Protein AF-A0AAW6XY53-F1 (afdb_monomer_lite)

Sequence (155 aa):
MNGEIVPTWKSAPQRVRFFRTKAQARAMWNIGKKLASSKTENAKIMNGLERDALLERNTGRQPLAAYNDAEVVRSWLVTPEQSKALEDSQRLIKEIARLGNMLNQQNVVYSLGLPVLQLSEAARQLEGIDEKIARAVYAGRKMKVNPVSDDLKAA

Structure (mmCIF, N/CA/C/O backbone):
data_AF-A0AAW6XY53-F1
#
_entry.id   AF-A0AAW6XY53-F1
#
loop_
_atom_site.group_PDB
_atom_site.id
_atom_site.type_symbol
_atom_site.label_atom_id
_atom_site.label_alt_id
_atom_site.label_comp_id
_atom_site.label_asym_id
_atom_site.label_entity_id
_atom_site.label_seq_id
_atom_site.pdbx_PDB_ins_code
_atom_site.Cartn_x
_atom_site.Cartn_y
_atom_site.Cartn_z
_atom_site.occupancy
_atom_site.B_iso_or_equiv
_atom_site.auth_seq_id
_atom_site.auth_comp_id
_atom_site.auth_asym_id
_atom_site.auth_atom_id
_atom_site.pdbx_PDB_model_num
ATOM 1 N N . MET A 1 1 ? -11.644 -26.765 68.626 1.00 35.53 1 MET A N 1
ATOM 2 C CA . MET A 1 1 ? -12.279 -25.610 67.956 1.00 35.53 1 MET A CA 1
ATOM 3 C C . MET A 1 1 ? -11.507 -25.345 66.675 1.00 35.53 1 MET A C 1
ATOM 5 O O . MET A 1 1 ? -10.430 -24.770 66.735 1.00 35.53 1 MET A O 1
ATOM 9 N N . ASN A 1 2 ? -12.000 -25.849 65.544 1.00 38.53 2 ASN A N 1
ATOM 10 C CA . ASN A 1 2 ? -11.361 -25.641 64.245 1.00 38.53 2 ASN A CA 1
ATOM 11 C C . ASN A 1 2 ? -11.822 -24.283 63.717 1.00 38.53 2 ASN A C 1
ATOM 13 O O . ASN A 1 2 ? -12.952 -24.149 63.258 1.00 38.53 2 ASN A O 1
ATOM 17 N N . GLY A 1 3 ? -10.978 -23.263 63.874 1.00 40.34 3 GLY A N 1
ATOM 18 C CA . GLY A 1 3 ? -11.228 -21.940 63.316 1.00 40.34 3 GLY A CA 1
ATOM 19 C C . GLY A 1 3 ? -11.112 -21.999 61.799 1.00 40.34 3 GLY A C 1
ATOM 20 O O . GLY A 1 3 ? -10.006 -22.085 61.268 1.00 40.34 3 GLY A O 1
ATOM 21 N N . GLU A 1 4 ? -12.246 -21.981 61.103 1.00 42.31 4 GLU A N 1
ATOM 22 C CA . GLU A 1 4 ? -12.269 -21.795 59.657 1.00 42.31 4 GLU A CA 1
ATOM 23 C C . GLU A 1 4 ? -11.607 -20.457 59.311 1.00 42.31 4 GLU A C 1
ATOM 25 O O . GLU A 1 4 ? -12.059 -19.379 59.705 1.00 42.31 4 GLU A O 1
ATOM 30 N N . ILE A 1 5 ? -10.509 -20.525 58.560 1.00 52.97 5 ILE A N 1
ATOM 31 C CA . ILE A 1 5 ? -9.868 -19.355 57.966 1.00 52.97 5 ILE A CA 1
ATOM 32 C C . ILE A 1 5 ? -10.805 -18.855 56.867 1.00 52.97 5 ILE A C 1
ATOM 34 O O . ILE A 1 5 ? -10.759 -19.330 55.734 1.00 52.97 5 ILE A O 1
ATOM 38 N N . VAL A 1 6 ? -11.668 -17.893 57.195 1.00 49.66 6 VAL A N 1
ATOM 39 C CA . VAL A 1 6 ? -12.507 -17.203 56.210 1.00 49.66 6 VAL A CA 1
ATOM 40 C C . VAL A 1 6 ? -11.588 -16.384 55.290 1.00 49.66 6 VAL A C 1
ATOM 42 O O . VAL A 1 6 ? -10.939 -15.445 55.765 1.00 49.66 6 VAL A O 1
ATOM 45 N N . PRO A 1 7 ? -11.496 -16.683 53.979 1.00 45.50 7 PRO A N 1
ATOM 46 C CA . PRO A 1 7 ? -10.609 -15.946 53.089 1.00 45.50 7 PRO A CA 1
ATOM 47 C C . PRO A 1 7 ? -11.101 -14.503 52.942 1.00 45.50 7 PRO A C 1
ATOM 49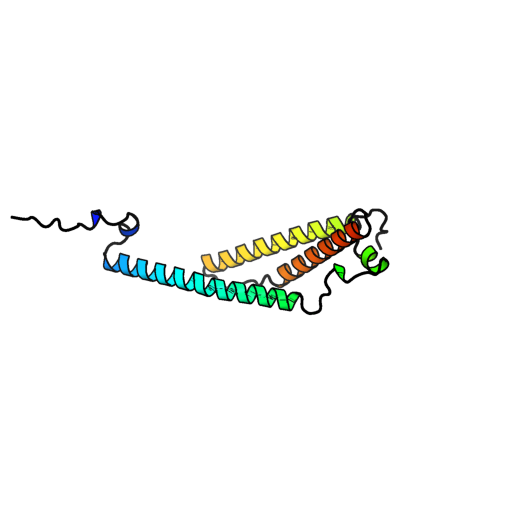 O O . PRO A 1 7 ? -12.134 -14.229 52.326 1.00 45.50 7 PRO A O 1
ATOM 52 N N . THR A 1 8 ? -10.365 -13.558 53.525 1.00 54.41 8 THR A N 1
ATOM 53 C CA . THR A 1 8 ? -10.662 -12.129 53.398 1.00 54.41 8 THR A CA 1
ATOM 54 C C . THR A 1 8 ? -10.295 -11.632 51.997 1.00 54.41 8 THR A C 1
ATOM 56 O O . THR A 1 8 ? -9.338 -12.085 51.374 1.00 54.41 8 THR A O 1
ATOM 59 N N . TRP A 1 9 ? -11.052 -10.662 51.477 1.00 49.28 9 TRP A N 1
ATOM 60 C CA . TRP A 1 9 ? -10.901 -10.082 50.128 1.00 49.28 9 TRP A CA 1
ATOM 61 C C . TRP A 1 9 ? -9.490 -9.547 49.799 1.00 49.28 9 TRP A C 1
ATOM 63 O O . TRP A 1 9 ? -9.167 -9.314 48.634 1.00 49.28 9 TRP A O 1
ATOM 73 N N . LYS A 1 10 ? -8.634 -9.388 50.815 1.00 49.97 10 LYS A N 1
ATOM 74 C CA . LYS A 1 10 ? -7.220 -9.014 50.701 1.00 49.97 10 LYS A CA 1
ATOM 75 C C . LYS A 1 10 ? -6.372 -10.060 49.958 1.00 49.97 10 LYS A C 1
ATOM 77 O O . LYS A 1 10 ? -5.324 -9.688 49.427 1.00 49.97 10 LYS A O 1
ATOM 82 N N . SER A 1 11 ? -6.842 -11.307 49.864 1.00 50.25 11 SER A N 1
ATOM 83 C CA . SER A 1 11 ? -6.170 -12.434 49.194 1.00 50.25 11 SER A CA 1
ATOM 84 C C . SER A 1 11 ? -6.455 -12.539 47.688 1.00 50.25 11 SER A C 1
ATOM 86 O O . SER A 1 11 ? -5.951 -13.445 47.030 1.00 50.25 11 SER A O 1
ATOM 88 N N . ALA A 1 12 ? -7.286 -11.654 47.122 1.00 48.56 12 ALA A N 1
ATOM 89 C CA . ALA A 1 12 ? -7.610 -11.672 45.696 1.00 48.56 12 ALA A CA 1
ATOM 90 C C . ALA A 1 12 ? -6.502 -11.008 44.842 1.00 48.56 12 ALA A C 1
ATOM 92 O O . ALA A 1 12 ? -5.870 -10.053 45.310 1.00 48.56 12 ALA A O 1
ATOM 93 N N . PRO A 1 13 ? -6.287 -11.456 43.584 1.00 5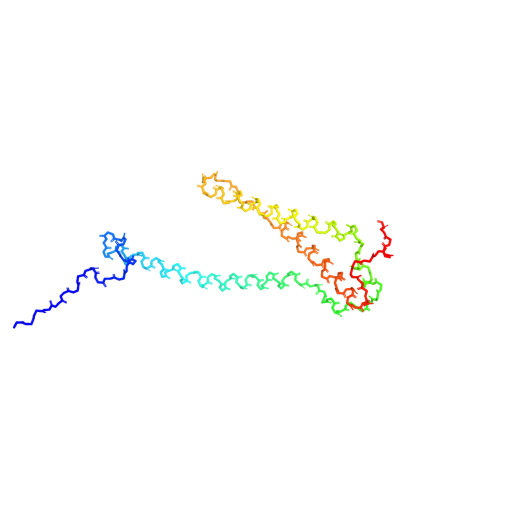2.47 13 PRO A N 1
ATOM 94 C CA . PRO A 1 13 ? -5.279 -10.901 42.678 1.00 52.47 13 PRO A CA 1
ATOM 95 C C . PRO A 1 13 ? -5.365 -9.374 42.578 1.00 52.47 13 PRO A C 1
ATOM 97 O O . PRO A 1 13 ? -6.455 -8.805 42.562 1.00 52.47 13 PRO A O 1
ATOM 100 N N . GLN A 1 14 ? -4.222 -8.698 42.461 1.00 52.22 14 GLN A N 1
ATOM 101 C CA . GLN A 1 14 ? -4.088 -7.240 42.611 1.00 52.22 14 GLN A CA 1
ATOM 102 C C . GLN A 1 14 ? -5.025 -6.404 41.713 1.00 52.22 14 GLN A C 1
ATOM 104 O O . GLN A 1 14 ? -5.440 -5.316 42.102 1.00 52.22 14 GLN A O 1
ATOM 109 N N . ARG A 1 15 ? -5.457 -6.944 40.563 1.00 51.62 15 ARG A N 1
ATOM 110 C CA . ARG A 1 15 ? -6.436 -6.318 39.650 1.00 51.62 15 ARG A CA 1
ATOM 111 C C . ARG A 1 15 ? -7.856 -6.198 40.224 1.00 51.62 15 ARG A C 1
ATOM 113 O O . ARG A 1 15 ? -8.650 -5.427 39.700 1.00 51.62 15 ARG A O 1
ATOM 120 N N . VAL A 1 16 ? -8.185 -6.926 41.292 1.00 49.91 16 VAL A N 1
ATOM 121 C CA . VAL A 1 16 ? -9.506 -6.900 41.947 1.00 49.91 16 VAL A CA 1
ATOM 122 C C . VAL A 1 16 ? -9.597 -5.784 43.002 1.00 49.91 16 VAL A C 1
ATOM 124 O O . VAL A 1 16 ? -10.696 -5.380 43.370 1.00 49.91 16 VAL A O 1
ATOM 127 N N . ARG A 1 17 ? -8.460 -5.223 43.444 1.00 53.72 17 ARG A N 1
ATOM 128 C CA . ARG A 1 17 ? -8.405 -4.164 44.472 1.00 53.72 17 ARG A CA 1
ATOM 129 C C . ARG A 1 17 ? -8.876 -2.784 43.986 1.00 53.72 17 ARG A C 1
ATOM 131 O O . ARG A 1 17 ? -9.103 -1.914 44.815 1.00 53.72 17 ARG A O 1
ATOM 138 N N . PHE A 1 18 ? -9.054 -2.589 42.676 1.00 57.91 18 PHE A N 1
ATOM 139 C CA . PHE A 1 18 ? -9.569 -1.340 42.094 1.00 57.91 18 PHE A CA 1
ATOM 140 C C . PHE A 1 18 ? -11.100 -1.212 42.149 1.00 57.91 18 PHE A C 1
ATOM 142 O O . PHE A 1 18 ? -11.633 -0.135 41.896 1.00 57.91 18 PHE A O 1
ATOM 149 N N . PHE A 1 19 ? -11.824 -2.290 42.463 1.00 61.88 19 PHE A N 1
ATOM 150 C CA . PHE A 1 19 ? -13.285 -2.290 42.449 1.00 61.88 19 PHE A CA 1
ATOM 151 C C . PHE A 1 19 ? -13.841 -2.176 43.865 1.00 61.88 19 PHE A C 1
ATOM 153 O O . PHE A 1 19 ? -13.458 -2.925 44.763 1.00 61.88 19 PHE A O 1
ATOM 160 N N . ARG A 1 20 ? -14.786 -1.250 44.052 1.00 63.38 20 ARG A N 1
ATOM 161 C CA . ARG A 1 20 ? -15.376 -0.897 45.352 1.00 63.38 20 ARG A CA 1
ATOM 162 C C . ARG A 1 20 ? -16.179 -2.050 45.959 1.00 63.38 20 ARG A C 1
ATOM 164 O O . ARG A 1 20 ? -16.337 -2.109 47.172 1.00 63.38 20 ARG A O 1
ATOM 171 N N . THR A 1 21 ? -16.681 -2.973 45.131 1.00 75.44 21 THR A N 1
ATOM 172 C CA . THR A 1 21 ? -17.432 -4.156 45.577 1.00 75.44 21 THR A CA 1
ATOM 173 C C . THR A 1 21 ? -17.104 -5.408 44.758 1.00 75.44 21 THR A C 1
ATOM 175 O O . THR A 1 21 ? -16.718 -5.344 43.588 1.00 75.44 21 THR A O 1
ATOM 178 N N . LYS A 1 22 ? -17.338 -6.589 45.350 1.00 73.00 22 LYS A N 1
ATOM 179 C CA . LYS A 1 22 ? -17.208 -7.895 44.674 1.00 73.00 22 LYS A CA 1
ATOM 180 C C . LYS A 1 22 ? -18.141 -8.020 43.461 1.00 73.00 22 LYS A C 1
ATOM 182 O O . LYS A 1 22 ? -17.764 -8.628 42.461 1.00 73.00 22 LYS A O 1
ATOM 187 N N . ALA A 1 23 ? -19.337 -7.431 43.533 1.00 74.06 23 ALA A N 1
ATOM 188 C CA . ALA A 1 23 ? -20.282 -7.385 42.418 1.00 74.06 23 ALA A CA 1
ATOM 189 C C . ALA A 1 23 ? -19.719 -6.576 41.239 1.00 74.06 23 ALA A C 1
ATOM 191 O O . ALA A 1 23 ? -19.762 -7.042 40.102 1.00 74.06 23 ALA A O 1
ATOM 192 N N . GLN A 1 24 ? -19.100 -5.424 41.518 1.00 72.88 24 GLN A N 1
ATOM 193 C CA . GLN A 1 24 ? -18.457 -4.585 40.507 1.00 72.88 24 GLN A CA 1
ATOM 194 C C . GLN A 1 24 ? -17.261 -5.292 39.852 1.00 72.88 24 GLN A C 1
ATOM 196 O O . GLN A 1 24 ? -17.149 -5.301 38.627 1.00 72.88 24 GLN A O 1
ATOM 201 N N . ALA A 1 25 ? -16.415 -5.960 40.643 1.00 74.31 25 ALA A N 1
ATOM 202 C CA . ALA A 1 25 ? -15.318 -6.769 40.111 1.00 74.31 25 ALA A CA 1
ATOM 203 C C . ALA A 1 25 ? -15.818 -7.894 39.190 1.00 74.31 25 ALA A C 1
ATOM 205 O O . ALA A 1 25 ? -15.252 -8.128 38.123 1.00 74.31 25 ALA A O 1
ATOM 206 N N . ARG A 1 26 ? -16.900 -8.582 39.581 1.00 75.06 26 ARG A N 1
ATOM 207 C CA . ARG A 1 26 ? -17.486 -9.677 38.795 1.00 75.06 26 ARG A CA 1
ATOM 208 C C . ARG A 1 26 ? -18.135 -9.174 37.505 1.00 75.06 26 ARG A C 1
ATOM 210 O O . ARG A 1 26 ? -17.971 -9.809 36.467 1.00 75.06 26 ARG A O 1
ATOM 217 N N . ALA A 1 27 ? -18.810 -8.027 37.551 1.00 73.06 27 ALA A N 1
ATOM 218 C CA . ALA A 1 27 ? -19.349 -7.368 36.367 1.00 73.06 27 ALA A CA 1
ATOM 219 C C . ALA A 1 27 ? -18.230 -6.991 35.384 1.00 73.06 27 ALA A C 1
ATOM 221 O O . ALA A 1 27 ? -18.302 -7.358 34.213 1.00 73.06 27 ALA A O 1
ATOM 222 N N . MET A 1 28 ? -17.154 -6.360 35.865 1.00 74.81 28 MET A N 1
ATOM 223 C CA . MET A 1 28 ? -16.029 -5.968 35.013 1.00 74.81 28 MET A CA 1
ATOM 224 C C . MET A 1 28 ? -15.288 -7.175 34.428 1.00 74.81 28 MET A C 1
ATOM 226 O O . MET A 1 28 ? -14.924 -7.178 33.254 1.00 74.81 28 MET A O 1
ATOM 230 N N . TRP A 1 29 ? -15.120 -8.242 35.212 1.00 76.00 29 TRP A N 1
ATOM 231 C CA . TRP A 1 29 ? -14.564 -9.505 34.729 1.00 76.00 29 TRP A CA 1
ATOM 232 C C . TRP A 1 29 ? -15.410 -10.123 33.608 1.00 76.00 29 TRP A C 1
ATOM 234 O O . TRP A 1 29 ? -14.874 -10.570 32.594 1.00 76.00 29 TRP A O 1
ATOM 244 N N . ASN A 1 30 ? -16.736 -10.118 33.759 1.00 77.94 30 ASN A N 1
ATOM 245 C CA . ASN A 1 30 ? -17.656 -10.629 32.743 1.00 77.94 30 ASN A CA 1
ATOM 246 C C . ASN A 1 30 ? -17.637 -9.775 31.468 1.00 77.94 30 ASN A C 1
ATOM 248 O O . ASN A 1 30 ? -17.663 -10.331 30.370 1.00 77.94 30 ASN A O 1
ATOM 252 N N . ILE A 1 31 ? -17.543 -8.449 31.605 1.00 75.50 31 ILE A N 1
ATOM 253 C CA . ILE A 1 31 ? -17.354 -7.523 30.480 1.00 75.50 31 ILE A CA 1
ATOM 254 C C . ILE A 1 31 ? -16.043 -7.846 29.759 1.00 75.50 31 ILE A C 1
ATOM 256 O O . ILE A 1 31 ? -16.057 -8.063 28.551 1.00 75.50 31 ILE A O 1
ATOM 260 N N . GLY A 1 32 ? -14.934 -7.974 30.492 1.00 74.88 32 GLY A N 1
ATOM 261 C CA . GLY A 1 32 ? -13.631 -8.327 29.924 1.00 74.88 32 GLY A CA 1
ATOM 262 C C . GLY A 1 32 ? -13.646 -9.666 29.182 1.00 74.88 32 GLY A C 1
ATOM 263 O O . GLY A 1 32 ? -13.125 -9.754 28.072 1.00 74.88 32 GLY A O 1
ATOM 264 N N . LYS A 1 33 ? -14.305 -10.692 29.739 1.00 83.81 33 LYS A N 1
ATOM 265 C CA . LYS A 1 33 ? -14.494 -11.986 29.063 1.00 83.81 33 LYS A CA 1
ATOM 266 C C . LYS A 1 33 ? -15.298 -11.859 27.770 1.00 83.81 33 LYS A C 1
ATOM 268 O O . LYS A 1 33 ? -14.887 -12.419 26.757 1.00 83.81 33 LYS A O 1
ATOM 273 N N . LYS A 1 34 ? -16.414 -11.124 27.790 1.00 85.69 34 LYS A N 1
ATOM 274 C CA . LYS A 1 34 ? -17.234 -10.894 26.590 1.00 85.69 34 LYS A CA 1
ATOM 275 C C . LYS A 1 34 ? -16.464 -10.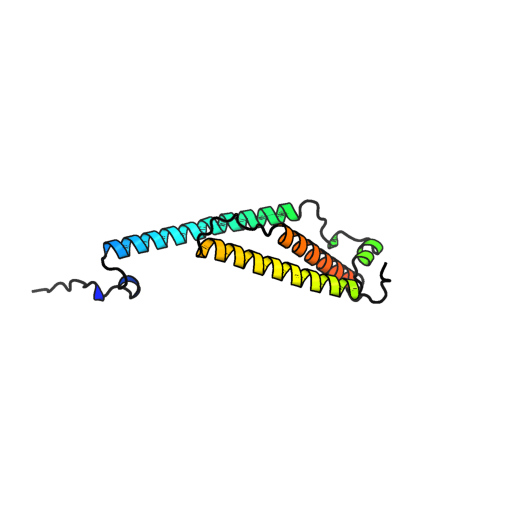126 25.518 1.00 85.69 34 LYS A C 1
ATOM 277 O O . LYS A 1 34 ? -16.495 -10.530 24.362 1.00 85.69 34 LYS A O 1
ATOM 282 N N . LEU A 1 35 ? -15.727 -9.083 25.900 1.00 82.00 35 LEU A N 1
ATOM 283 C CA . LEU A 1 35 ? -14.875 -8.320 24.986 1.00 82.00 35 LEU A CA 1
ATOM 284 C C . LEU A 1 35 ? -13.772 -9.180 24.373 1.00 82.00 35 LEU A C 1
ATOM 286 O O . LEU A 1 35 ? -13.540 -9.099 23.172 1.00 82.00 35 LEU A O 1
ATOM 290 N N . ALA A 1 36 ? -13.110 -10.022 25.168 1.00 79.50 36 ALA A N 1
ATOM 291 C CA . ALA A 1 36 ? -12.094 -10.932 24.654 1.00 79.50 36 ALA A CA 1
ATOM 292 C C . ALA A 1 36 ? -12.695 -11.944 23.662 1.00 79.50 36 ALA A C 1
ATOM 294 O O . ALA A 1 36 ? -12.164 -12.105 22.566 1.00 79.50 36 ALA A O 1
ATOM 295 N N . SER A 1 37 ? -13.830 -12.568 24.003 1.00 84.19 37 SER A N 1
ATOM 296 C CA . SER A 1 37 ? -14.540 -13.498 23.108 1.00 84.19 37 SER A CA 1
ATOM 297 C C . SER A 1 37 ? -14.926 -12.821 21.795 1.00 84.19 37 SER A C 1
ATOM 299 O O . SER A 1 37 ? -14.530 -13.278 20.726 1.00 84.19 37 SER A O 1
ATOM 301 N N . SER A 1 38 ? -15.585 -11.663 21.883 1.00 82.69 38 SER A N 1
ATOM 302 C CA . SER A 1 38 ? -16.003 -10.876 20.721 1.00 82.69 38 SER A CA 1
ATOM 303 C C . SER A 1 38 ? -14.815 -10.423 19.870 1.00 82.69 38 SER A C 1
ATOM 305 O O . SER A 1 38 ? -14.878 -10.513 18.650 1.00 82.69 38 SER A O 1
ATOM 307 N N . LYS A 1 39 ? -13.687 -10.024 20.474 1.00 81.19 39 LYS A N 1
ATOM 308 C CA . LYS A 1 39 ? -12.461 -9.702 19.726 1.00 81.19 39 LYS A CA 1
ATOM 309 C C . LYS A 1 39 ? -11.957 -10.902 18.922 1.00 81.19 39 LYS A C 1
ATOM 311 O O . LYS A 1 39 ? -11.497 -10.732 17.799 1.00 81.19 39 LYS A O 1
ATOM 316 N N . THR A 1 40 ? -12.035 -12.101 19.494 1.00 84.50 40 THR A N 1
ATOM 317 C CA . THR A 1 40 ? -11.542 -13.331 18.857 1.00 84.50 40 THR A CA 1
ATOM 318 C C . THR A 1 40 ? -12.462 -13.770 17.715 1.00 84.50 40 THR A C 1
ATOM 320 O O . THR A 1 40 ? -11.988 -14.201 16.666 1.00 84.50 40 THR A O 1
ATOM 323 N N . GLU A 1 41 ? -13.775 -13.625 17.893 1.00 86.44 41 GLU A N 1
ATOM 324 C CA . GLU A 1 41 ? -14.783 -13.863 16.853 1.00 86.44 41 GLU A CA 1
ATOM 325 C C . GLU A 1 41 ? -14.661 -12.848 15.713 1.00 86.44 41 GLU A C 1
ATOM 327 O O . GLU A 1 41 ? -14.543 -13.241 14.552 1.00 86.44 41 GLU A O 1
ATOM 332 N N . ASN A 1 42 ? -14.571 -11.558 16.043 1.00 85.06 42 ASN A N 1
ATOM 333 C CA . ASN A 1 42 ? -14.378 -10.495 15.061 1.00 85.06 42 ASN A CA 1
ATOM 334 C C . ASN A 1 42 ? -13.072 -10.673 14.288 1.00 85.06 42 ASN A C 1
ATOM 336 O O . ASN A 1 42 ? -13.060 -10.438 13.089 1.00 85.06 42 ASN A O 1
ATOM 340 N N . ALA A 1 43 ? -11.993 -11.144 14.919 1.00 82.62 43 ALA A N 1
ATOM 341 C CA . ALA A 1 43 ? -10.745 -11.421 14.210 1.00 82.62 43 ALA A CA 1
ATOM 342 C C . ALA A 1 43 ? -10.930 -12.454 13.086 1.00 82.62 43 ALA A C 1
ATOM 344 O O . ALA A 1 43 ? -10.357 -12.294 12.015 1.00 82.62 43 ALA A O 1
ATOM 345 N N . LYS A 1 44 ? -11.765 -13.486 13.275 1.00 84.12 44 LYS A N 1
ATOM 346 C CA . LYS A 1 44 ? -12.055 -14.460 12.206 1.00 84.12 44 LYS A CA 1
ATOM 347 C C . LYS A 1 44 ? -12.800 -13.817 11.040 1.00 84.12 44 LYS A C 1
ATOM 349 O O . LYS A 1 44 ? -12.481 -14.112 9.892 1.00 84.12 44 LYS A O 1
ATOM 354 N N . ILE A 1 45 ? -13.766 -12.951 11.343 1.00 86.06 45 ILE A N 1
ATOM 355 C CA . ILE A 1 45 ? -14.542 -12.216 10.339 1.00 86.06 45 ILE A CA 1
ATOM 356 C C . ILE A 1 45 ? -13.626 -11.256 9.578 1.00 86.06 45 ILE A C 1
ATOM 358 O O . ILE A 1 45 ? -13.611 -11.287 8.355 1.00 86.06 45 ILE A O 1
ATOM 362 N N . MET A 1 46 ? -12.806 -10.478 10.288 1.00 80.12 46 MET A N 1
ATOM 363 C CA . MET A 1 46 ? -11.838 -9.561 9.683 1.00 80.12 46 MET A CA 1
ATOM 364 C C . MET A 1 46 ? -10.837 -10.304 8.798 1.00 80.12 46 MET A C 1
ATOM 366 O O . MET A 1 46 ? -10.650 -9.913 7.657 1.00 80.12 46 MET A O 1
ATOM 370 N N . ASN A 1 47 ? -10.288 -11.432 9.256 1.00 81.88 47 ASN A N 1
ATOM 371 C CA . ASN A 1 47 ? -9.393 -12.258 8.441 1.00 81.88 47 ASN A CA 1
ATOM 372 C C . ASN A 1 47 ? -10.096 -12.838 7.197 1.00 81.88 47 ASN A C 1
ATOM 374 O O . ASN A 1 47 ? -9.459 -13.053 6.169 1.00 81.88 47 ASN A O 1
ATOM 378 N N . GLY A 1 48 ? -11.395 -13.147 7.294 1.00 83.81 48 GLY A N 1
ATOM 379 C CA . GLY A 1 48 ? -12.214 -13.573 6.157 1.00 83.81 48 GLY A CA 1
ATOM 380 C C . GLY A 1 48 ? -12.392 -12.449 5.143 1.00 83.81 48 GLY A C 1
ATOM 381 O O . GLY A 1 48 ? -12.061 -12.630 3.979 1.00 83.81 48 GLY A O 1
ATOM 382 N N . LEU A 1 49 ? -12.795 -11.269 5.612 1.00 82.62 49 LEU A N 1
ATOM 383 C CA . LEU A 1 49 ? -12.945 -10.069 4.789 1.00 82.62 49 LEU A CA 1
ATOM 384 C C . LEU A 1 49 ? -11.625 -9.641 4.139 1.00 82.62 49 LEU A C 1
ATOM 386 O O . LEU A 1 49 ? -11.619 -9.270 2.973 1.00 82.62 49 LEU A O 1
ATOM 390 N N . GLU A 1 50 ? -10.503 -9.722 4.854 1.00 75.44 50 GLU A N 1
ATOM 391 C CA . GLU A 1 50 ? -9.172 -9.463 4.296 1.00 75.44 50 GLU A CA 1
ATOM 392 C C . GLU A 1 50 ? -8.831 -10.461 3.188 1.00 75.44 50 GLU A C 1
ATOM 394 O O . GLU A 1 50 ? -8.336 -10.063 2.135 1.00 75.44 50 GLU A O 1
ATOM 399 N N . ARG A 1 51 ? -9.128 -11.751 3.390 1.00 78.50 51 ARG A N 1
ATOM 400 C CA . ARG A 1 51 ? -8.923 -12.778 2.362 1.00 78.50 51 ARG A CA 1
ATOM 401 C C . ARG A 1 51 ? -9.794 -12.522 1.136 1.00 78.50 51 ARG A C 1
ATOM 403 O O . ARG A 1 51 ? -9.280 -12.585 0.025 1.00 78.50 51 ARG A O 1
ATOM 410 N N . ASP A 1 52 ? -11.071 -12.228 1.330 1.00 78.06 52 ASP A N 1
ATOM 411 C CA . ASP A 1 52 ? -12.019 -12.011 0.237 1.00 78.06 52 ASP A CA 1
ATOM 412 C C . ASP A 1 52 ? -11.677 -10.731 -0.532 1.00 78.06 52 ASP A C 1
ATOM 414 O O . ASP A 1 52 ? -11.614 -10.753 -1.758 1.00 78.06 52 ASP A O 1
ATOM 418 N N . ALA A 1 53 ? -11.311 -9.655 0.170 1.00 73.62 53 ALA A N 1
ATOM 419 C CA . ALA A 1 53 ? -10.806 -8.435 -0.447 1.00 73.62 53 ALA A CA 1
ATOM 420 C C . ALA A 1 53 ? -9.504 -8.685 -1.226 1.00 73.62 53 ALA A C 1
ATOM 422 O O . ALA A 1 53 ? -9.335 -8.156 -2.323 1.00 73.62 53 ALA A O 1
ATOM 423 N N . LEU A 1 54 ? -8.581 -9.502 -0.705 1.00 72.25 54 LEU A N 1
ATOM 424 C CA . LEU A 1 54 ? -7.373 -9.903 -1.436 1.00 72.25 54 LEU A CA 1
ATOM 425 C C . LEU A 1 54 ? -7.707 -10.716 -2.690 1.00 72.25 54 LEU A C 1
ATOM 427 O O . LEU A 1 54 ? -7.061 -10.526 -3.721 1.00 72.25 54 LEU A O 1
ATOM 431 N N . LEU A 1 55 ? -8.690 -11.611 -2.621 1.00 74.06 55 LEU A N 1
ATOM 432 C CA . LEU A 1 55 ? -9.136 -12.394 -3.769 1.00 74.06 55 LEU A CA 1
ATOM 433 C C . LEU A 1 55 ? -9.783 -11.492 -4.821 1.00 74.06 55 LEU A C 1
ATOM 435 O O . LEU A 1 55 ? -9.334 -11.517 -5.963 1.00 74.06 55 LEU A O 1
ATOM 439 N N . GLU A 1 56 ? -10.738 -10.641 -4.440 1.00 73.88 56 GLU A N 1
ATOM 440 C CA . GLU A 1 56 ? -11.371 -9.657 -5.329 1.00 73.88 56 GLU A CA 1
ATOM 441 C C . GLU A 1 56 ? -10.339 -8.751 -6.001 1.00 73.88 56 GLU A C 1
ATOM 443 O O . GLU A 1 56 ? -10.350 -8.605 -7.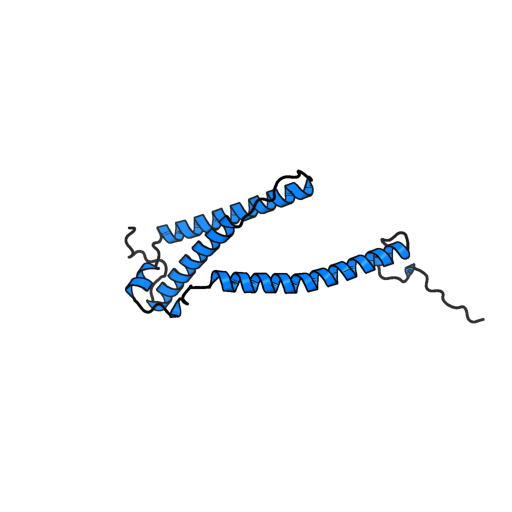222 1.00 73.88 56 GLU A O 1
ATOM 448 N N . ARG A 1 57 ? -9.379 -8.210 -5.245 1.00 66.62 57 ARG A N 1
ATOM 449 C CA . ARG A 1 57 ? -8.305 -7.357 -5.788 1.00 66.62 57 ARG A CA 1
ATOM 450 C C . ARG A 1 57 ? -7.432 -8.055 -6.828 1.00 66.62 57 ARG A C 1
ATOM 452 O O . ARG A 1 57 ? -6.858 -7.388 -7.686 1.00 66.62 57 ARG A O 1
ATOM 459 N N . ASN A 1 58 ? -7.304 -9.377 -6.742 1.00 67.12 58 ASN A N 1
ATOM 460 C CA . ASN A 1 58 ? -6.514 -10.176 -7.676 1.00 67.12 58 ASN A CA 1
ATOM 461 C C . ASN A 1 58 ? -7.363 -10.848 -8.765 1.00 67.12 58 ASN A C 1
ATOM 463 O O . ASN A 1 58 ? -6.797 -11.471 -9.666 1.00 67.12 58 ASN A O 1
ATOM 467 N N . THR A 1 59 ? -8.694 -10.708 -8.743 1.00 69.25 59 THR A N 1
ATOM 468 C CA . THR A 1 59 ? -9.542 -11.214 -9.829 1.00 69.25 59 THR A CA 1
ATOM 469 C C . THR A 1 59 ? -9.160 -10.545 -11.152 1.00 69.25 59 THR A C 1
ATOM 471 O O . THR A 1 59 ? -9.060 -9.326 -11.261 1.00 69.25 59 THR A O 1
ATOM 474 N N . GLY A 1 60 ? -8.856 -11.359 -12.166 1.00 63.12 60 GLY A N 1
ATOM 475 C CA . GLY A 1 60 ? -8.437 -10.881 -13.488 1.00 63.12 60 GLY A CA 1
ATOM 476 C C . GLY A 1 60 ? -6.983 -10.398 -13.597 1.00 63.12 60 GLY A C 1
ATOM 477 O O . GLY A 1 60 ? -6.525 -10.151 -14.713 1.00 63.12 60 GLY A O 1
ATOM 478 N N . ARG A 1 61 ? -6.217 -10.312 -12.498 1.00 68.25 61 ARG A N 1
ATOM 479 C CA . ARG A 1 61 ? -4.770 -10.053 -12.570 1.00 68.25 61 ARG A CA 1
ATOM 480 C C . ARG A 1 61 ? -4.031 -11.341 -12.903 1.00 68.25 61 ARG A C 1
ATOM 482 O O . ARG A 1 61 ? -4.075 -12.311 -12.150 1.00 68.25 61 ARG A O 1
ATOM 489 N N . GLN A 1 62 ? -3.314 -11.344 -14.022 1.00 73.25 62 GLN A N 1
ATOM 490 C CA . GLN A 1 62 ? -2.390 -12.432 -14.312 1.00 73.25 62 GLN A CA 1
ATOM 491 C C . GLN A 1 62 ? -1.177 -12.346 -13.376 1.00 73.25 62 GLN A C 1
ATOM 493 O O . GLN A 1 62 ? -0.679 -11.246 -13.111 1.00 73.25 62 GLN A O 1
ATOM 498 N N . PRO A 1 63 ? -0.671 -13.484 -12.872 1.00 78.81 63 PRO A N 1
ATOM 499 C CA . PRO A 1 63 ? 0.556 -13.484 -12.091 1.00 78.81 63 PRO A CA 1
ATOM 500 C C . PRO A 1 63 ? 1.701 -12.924 -12.942 1.00 78.81 63 PRO A C 1
ATOM 502 O O . PRO A 1 63 ? 1.786 -13.223 -14.130 1.00 78.81 63 PRO A O 1
ATOM 505 N N . LEU A 1 64 ? 2.623 -12.163 -12.338 1.00 80.44 64 LEU A N 1
ATOM 506 C CA . LEU A 1 64 ? 3.767 -11.569 -13.056 1.00 80.44 64 LEU A CA 1
ATOM 507 C C . LEU A 1 64 ? 4.559 -12.612 -13.866 1.00 80.44 64 LEU A C 1
ATOM 509 O O . LEU A 1 64 ? 5.054 -12.318 -14.948 1.00 80.44 64 LEU A O 1
ATOM 513 N N . ALA A 1 65 ? 4.612 -13.856 -13.376 1.00 76.94 65 ALA A N 1
ATOM 514 C CA . ALA A 1 65 ? 5.242 -14.990 -14.046 1.00 76.94 65 ALA A CA 1
ATOM 515 C C . ALA A 1 65 ? 4.590 -15.399 -15.383 1.00 76.94 65 ALA A C 1
ATOM 517 O O . ALA A 1 65 ? 5.260 -16.027 -16.198 1.00 76.94 65 ALA A O 1
ATOM 518 N N . ALA A 1 66 ? 3.321 -15.057 -15.621 1.00 81.19 66 ALA A N 1
ATOM 519 C CA . ALA A 1 66 ? 2.620 -15.358 -16.869 1.00 81.19 66 ALA A CA 1
ATOM 520 C C . ALA A 1 66 ? 3.060 -14.456 -18.036 1.00 81.19 66 ALA A C 1
ATOM 522 O O . ALA A 1 66 ? 2.863 -14.812 -19.197 1.00 81.19 66 ALA A O 1
ATOM 523 N N . TYR A 1 67 ? 3.683 -13.310 -17.752 1.00 80.88 67 TYR A N 1
ATOM 524 C CA . TYR A 1 67 ? 4.127 -12.373 -18.779 1.00 80.88 67 TYR A CA 1
ATOM 525 C C . TYR A 1 67 ? 5.471 -12.802 -19.356 1.00 80.88 67 TYR A C 1
ATOM 527 O O . TYR A 1 67 ? 6.514 -12.579 -18.744 1.00 80.88 67 TYR A O 1
ATOM 535 N N . ASN A 1 68 ? 5.458 -13.417 -20.539 1.00 78.75 68 ASN A N 1
ATOM 536 C CA . ASN A 1 68 ? 6.662 -13.921 -21.212 1.00 78.75 68 ASN A CA 1
ATOM 537 C C . ASN A 1 68 ? 7.209 -13.018 -22.318 1.00 78.75 68 ASN A C 1
ATOM 539 O O . ASN A 1 68 ? 8.349 -13.212 -22.729 1.00 78.75 68 ASN A O 1
ATOM 543 N N . ASP A 1 69 ? 6.438 -12.024 -22.748 1.00 87.31 69 ASP A N 1
ATOM 544 C CA . ASP A 1 69 ? 6.863 -11.057 -23.754 1.00 87.31 69 ASP A CA 1
ATOM 545 C C . ASP A 1 69 ? 7.953 -10.123 -23.197 1.00 87.31 69 ASP A C 1
ATOM 547 O O . ASP A 1 69 ? 7.763 -9.444 -22.182 1.00 87.31 69 ASP A O 1
ATOM 551 N N . ALA A 1 70 ? 9.109 -10.110 -23.861 1.00 85.00 70 ALA A N 1
ATOM 552 C CA . ALA A 1 70 ? 10.261 -9.315 -23.465 1.00 85.00 70 ALA A CA 1
ATOM 553 C C . ALA A 1 70 ? 10.012 -7.805 -23.596 1.00 85.00 70 ALA A C 1
ATOM 555 O O . ALA A 1 70 ? 10.514 -7.051 -22.763 1.00 85.00 70 ALA A O 1
ATOM 556 N N . GLU A 1 71 ? 9.227 -7.348 -24.576 1.00 85.12 71 GLU A N 1
ATOM 557 C CA . GLU A 1 71 ? 8.924 -5.920 -24.743 1.00 85.12 71 GLU A CA 1
ATOM 558 C C . GLU A 1 71 ? 7.996 -5.423 -23.636 1.00 85.12 71 GLU A C 1
ATOM 560 O O . GLU A 1 71 ? 8.244 -4.378 -23.026 1.00 85.12 71 GLU A O 1
ATOM 565 N N . VAL A 1 72 ? 6.981 -6.223 -23.299 1.00 87.50 72 VAL A N 1
ATOM 566 C CA . VAL A 1 72 ? 6.063 -5.930 -22.192 1.00 87.50 72 VAL A CA 1
ATOM 567 C C . VAL A 1 72 ? 6.827 -5.868 -20.875 1.00 87.50 72 VAL A C 1
ATOM 569 O O . VAL A 1 72 ? 6.685 -4.900 -20.132 1.00 87.50 72 VAL A O 1
ATOM 572 N N . VAL A 1 73 ? 7.691 -6.845 -20.597 1.00 87.50 73 VAL A N 1
ATOM 573 C CA . VAL A 1 73 ? 8.502 -6.847 -19.372 1.00 87.50 73 VAL A CA 1
ATOM 574 C C . VAL A 1 73 ? 9.480 -5.670 -19.358 1.00 87.50 73 VAL A C 1
ATOM 576 O O . VAL A 1 73 ? 9.683 -5.060 -18.308 1.00 87.50 73 VAL A O 1
ATOM 579 N N . ARG A 1 74 ? 10.052 -5.295 -20.507 1.00 86.81 74 ARG A N 1
ATOM 580 C CA . ARG A 1 74 ? 10.955 -4.143 -20.608 1.00 86.81 74 ARG A CA 1
ATOM 581 C C . ARG A 1 74 ? 10.269 -2.815 -20.316 1.00 86.81 74 ARG A C 1
ATOM 583 O O . ARG A 1 74 ? 10.869 -1.981 -19.645 1.00 86.81 74 ARG A O 1
ATOM 590 N N . SER A 1 75 ? 9.015 -2.651 -20.734 1.00 88.38 75 SER A N 1
ATOM 591 C CA . SER A 1 75 ? 8.212 -1.451 -20.448 1.00 88.38 75 SER A CA 1
ATOM 592 C C . SER A 1 75 ? 7.916 -1.217 -18.960 1.00 88.38 75 SER A C 1
ATOM 594 O O . SER A 1 75 ? 7.420 -0.155 -18.596 1.00 88.38 75 SER A O 1
ATOM 596 N N . TRP A 1 76 ? 8.189 -2.198 -18.093 1.00 91.44 76 TRP A N 1
ATOM 597 C CA . TRP A 1 76 ? 7.979 -2.073 -16.649 1.00 91.44 76 TRP A CA 1
ATOM 598 C C . TRP A 1 76 ? 9.195 -1.574 -15.883 1.00 91.44 76 TRP A C 1
ATOM 600 O O . TRP A 1 76 ? 9.061 -1.258 -14.701 1.00 91.44 76 TRP A O 1
ATOM 610 N N . LEU A 1 77 ? 10.371 -1.538 -16.510 1.00 90.81 77 LEU A N 1
ATOM 611 C CA . LEU A 1 77 ? 11.506 -0.843 -15.920 1.00 90.81 77 LEU A CA 1
ATOM 612 C C . LEU A 1 77 ? 11.179 0.651 -15.793 1.00 90.81 77 LEU A C 1
ATOM 614 O O . LEU A 1 77 ? 10.389 1.190 -16.567 1.00 90.81 77 LEU A O 1
ATOM 618 N N . VAL A 1 78 ? 11.799 1.315 -14.823 1.00 91.69 78 VAL A N 1
ATOM 619 C CA . VAL A 1 78 ? 11.543 2.731 -14.533 1.00 91.69 78 VAL A CA 1
ATOM 620 C C . VAL A 1 78 ? 12.795 3.573 -14.738 1.00 91.69 78 VAL A C 1
ATOM 622 O O . VAL A 1 78 ? 13.910 3.101 -14.509 1.00 91.69 78 VAL A O 1
ATOM 625 N N . THR A 1 79 ? 12.623 4.829 -15.149 1.00 91.44 79 THR A N 1
ATOM 626 C CA . THR A 1 79 ? 13.728 5.803 -15.154 1.00 91.44 79 THR A CA 1
ATOM 627 C C . THR A 1 79 ? 14.057 6.249 -13.719 1.00 91.44 79 THR A C 1
ATOM 629 O O . THR A 1 79 ? 13.219 6.094 -12.817 1.00 91.44 79 THR A O 1
ATOM 632 N N . PRO A 1 80 ? 15.235 6.845 -13.465 1.00 90.69 80 PRO A N 1
ATOM 633 C CA . PRO A 1 80 ? 15.552 7.438 -12.163 1.00 90.69 80 PRO A CA 1
ATOM 634 C C . PRO A 1 80 ? 14.528 8.480 -11.697 1.00 90.69 80 PRO A C 1
ATOM 636 O O . PRO A 1 80 ? 14.139 8.489 -10.526 1.00 90.69 80 PRO A O 1
ATOM 639 N N . GLU A 1 81 ? 14.034 9.327 -12.604 1.00 90.12 81 GLU A N 1
ATOM 640 C CA . GLU A 1 81 ? 13.017 10.341 -12.303 1.00 90.12 81 GLU A CA 1
ATOM 641 C C . GLU A 1 81 ? 11.693 9.694 -11.901 1.00 90.12 81 GLU A C 1
ATOM 643 O O . GLU A 1 81 ? 11.070 10.114 -10.925 1.00 90.12 81 GLU A O 1
ATOM 648 N N . GLN A 1 82 ? 11.279 8.642 -12.614 1.00 90.88 82 GLN A N 1
ATOM 649 C CA . GLN A 1 82 ? 10.078 7.879 -12.281 1.00 90.88 82 GLN A CA 1
ATOM 650 C C . GLN A 1 82 ? 10.220 7.175 -10.931 1.00 90.88 82 GLN A C 1
ATOM 652 O O . GLN A 1 82 ? 9.287 7.212 -10.132 1.00 90.88 82 GLN A O 1
ATOM 657 N N . SER A 1 83 ? 11.382 6.581 -10.644 1.00 90.69 83 SER A N 1
ATOM 658 C CA . SER A 1 83 ? 11.662 5.959 -9.344 1.00 90.69 83 SER A CA 1
ATOM 659 C C . SER A 1 83 ? 11.517 6.973 -8.210 1.00 90.69 83 SER A C 1
ATOM 661 O O . SER A 1 83 ? 10.789 6.731 -7.248 1.00 90.69 83 SER A O 1
ATOM 663 N N . LYS A 1 84 ? 12.132 8.152 -8.357 1.00 92.56 84 LYS A N 1
ATOM 664 C CA . LYS A 1 84 ? 12.032 9.231 -7.370 1.00 92.56 84 LYS A CA 1
ATOM 665 C C . LYS A 1 84 ? 10.594 9.730 -7.204 1.00 92.56 84 LYS A C 1
ATOM 667 O O . LYS A 1 84 ? 10.126 9.895 -6.081 1.00 92.56 84 LYS A O 1
ATOM 672 N N . ALA A 1 85 ? 9.866 9.918 -8.305 1.00 92.50 85 ALA A N 1
ATOM 673 C CA . ALA A 1 85 ? 8.469 10.345 -8.266 1.00 92.50 85 ALA A CA 1
ATOM 674 C C . ALA A 1 85 ? 7.561 9.314 -7.571 1.00 92.50 85 ALA A C 1
ATOM 676 O O . ALA A 1 85 ? 6.645 9.700 -6.840 1.00 92.50 85 ALA A O 1
ATOM 677 N N . LEU A 1 86 ? 7.816 8.014 -7.762 1.00 93.31 86 LEU A N 1
ATOM 678 C CA . LEU A 1 86 ? 7.104 6.938 -7.066 1.00 93.31 86 LEU A CA 1
ATOM 679 C C . LEU A 1 86 ? 7.393 6.959 -5.561 1.00 93.31 86 LEU A C 1
ATOM 681 O O . LEU A 1 86 ? 6.454 6.864 -4.772 1.00 93.31 86 LEU A O 1
ATOM 685 N N . GLU A 1 87 ? 8.652 7.136 -5.155 1.00 92.62 87 GLU A N 1
ATOM 686 C CA . GLU A 1 87 ? 9.037 7.256 -3.741 1.00 92.62 87 GLU A CA 1
ATOM 687 C C . GLU A 1 87 ? 8.400 8.473 -3.061 1.00 92.62 87 GLU A C 1
ATOM 689 O O . GLU A 1 87 ? 7.834 8.354 -1.969 1.00 92.62 87 GLU A O 1
ATOM 694 N N . ASP A 1 88 ? 8.454 9.638 -3.708 1.00 94.94 88 ASP A N 1
ATOM 695 C CA . ASP A 1 88 ? 7.861 10.868 -3.185 1.00 94.94 88 ASP A CA 1
ATOM 696 C C . ASP A 1 88 ? 6.331 10.744 -3.096 1.00 94.94 88 ASP A C 1
ATOM 698 O O . ASP A 1 88 ? 5.741 11.080 -2.066 1.00 94.94 88 ASP A O 1
ATOM 702 N N . SER A 1 89 ? 5.686 10.160 -4.110 1.00 93.94 89 SER A N 1
ATOM 703 C CA . SER A 1 89 ? 4.244 9.877 -4.089 1.00 93.94 89 SER A CA 1
ATOM 704 C C . SER A 1 89 ? 3.867 8.918 -2.958 1.00 93.94 89 SER A C 1
ATOM 706 O O . SER A 1 89 ? 2.908 9.166 -2.225 1.00 93.94 89 SER A O 1
ATOM 708 N N . GLN A 1 90 ? 4.643 7.847 -2.755 1.00 94.00 90 GLN A N 1
ATOM 709 C CA . GLN A 1 90 ? 4.408 6.890 -1.673 1.00 94.00 90 GLN A CA 1
ATOM 710 C C . GLN A 1 90 ? 4.514 7.566 -0.299 1.00 94.00 90 GLN A C 1
ATOM 712 O O . GLN A 1 90 ? 3.717 7.285 0.602 1.00 94.00 90 GLN A O 1
ATOM 717 N N . ARG A 1 91 ? 5.489 8.469 -0.134 1.00 95.38 91 ARG A N 1
ATOM 718 C CA . ARG A 1 91 ? 5.688 9.249 1.093 1.00 95.38 91 ARG A CA 1
ATOM 719 C C . ARG A 1 91 ? 4.487 10.150 1.375 1.00 95.38 91 ARG A C 1
ATOM 721 O O . ARG A 1 91 ? 3.950 10.095 2.480 1.00 95.38 91 ARG A O 1
ATOM 728 N N . LEU A 1 92 ? 4.033 10.904 0.375 1.00 96.12 92 LEU A N 1
ATOM 729 C CA . LEU A 1 92 ? 2.885 11.807 0.496 1.00 96.12 92 LEU A CA 1
ATOM 730 C C . LEU A 1 92 ? 1.596 11.055 0.832 1.00 96.12 92 LEU A C 1
ATOM 732 O O . LEU A 1 92 ? 0.863 11.455 1.732 1.00 96.12 92 LEU A O 1
ATOM 736 N N . ILE A 1 93 ? 1.333 9.927 0.173 1.00 94.19 93 ILE A N 1
ATOM 737 C CA . ILE A 1 93 ? 0.134 9.122 0.438 1.00 94.19 93 ILE A CA 1
ATOM 738 C C . ILE A 1 93 ? 0.144 8.562 1.868 1.00 94.19 93 ILE A C 1
ATOM 740 O O . ILE A 1 93 ? -0.878 8.602 2.559 1.00 94.19 93 ILE A O 1
ATOM 744 N N . LYS A 1 94 ? 1.300 8.090 2.353 1.00 93.19 94 LYS A N 1
ATOM 745 C CA . LYS A 1 94 ? 1.4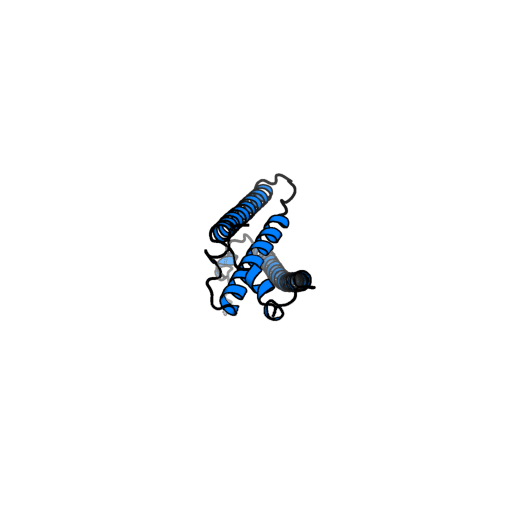59 7.646 3.749 1.00 93.19 94 LYS A CA 1
ATOM 746 C C . LYS A 1 94 ? 1.216 8.790 4.736 1.00 93.19 94 LYS A C 1
ATOM 748 O O . LYS A 1 94 ? 0.614 8.571 5.789 1.00 93.19 94 LYS A O 1
ATOM 753 N N . GLU A 1 95 ? 1.646 10.001 4.401 1.00 96.06 95 GLU A N 1
ATOM 754 C CA . GLU A 1 95 ? 1.404 11.191 5.215 1.00 96.06 95 GLU A CA 1
ATOM 755 C C . GLU A 1 95 ? -0.078 11.592 5.230 1.00 96.06 95 GLU A C 1
ATOM 757 O O . GLU A 1 95 ? -0.632 11.797 6.310 1.00 96.06 95 GLU A O 1
ATOM 762 N N . ILE A 1 96 ? -0.760 11.584 4.080 1.00 94.00 96 ILE A N 1
ATOM 763 C CA . ILE A 1 96 ? -2.215 11.798 3.986 1.00 94.00 96 ILE A CA 1
ATOM 764 C C . ILE A 1 96 ? -2.961 10.788 4.861 1.00 94.00 96 ILE A C 1
ATOM 766 O O . ILE A 1 96 ? -3.835 11.169 5.642 1.00 94.00 96 ILE A O 1
ATOM 770 N N . ALA A 1 97 ? -2.595 9.505 4.785 1.00 92.31 97 ALA A N 1
ATOM 771 C CA . ALA A 1 97 ? -3.218 8.467 5.597 1.00 92.31 97 ALA A CA 1
ATOM 772 C C . ALA A 1 97 ? -2.987 8.699 7.099 1.00 92.31 97 ALA A C 1
ATOM 774 O O . ALA A 1 97 ? -3.911 8.568 7.907 1.00 92.31 97 ALA A O 1
ATOM 775 N N . ARG A 1 98 ? -1.770 9.094 7.488 1.00 94.94 98 ARG A N 1
ATOM 776 C CA . ARG A 1 98 ? -1.447 9.453 8.874 1.00 94.94 98 ARG A CA 1
ATOM 777 C C . ARG A 1 98 ? -2.296 10.630 9.360 1.00 94.94 98 ARG A C 1
ATOM 779 O O . ARG A 1 98 ? -2.893 10.532 10.431 1.00 94.94 98 ARG A O 1
ATOM 786 N N . LEU A 1 99 ? -2.362 11.714 8.591 1.00 95.12 99 LEU A N 1
ATOM 787 C CA . LEU A 1 99 ? -3.120 12.916 8.945 1.00 95.12 99 LEU A CA 1
ATOM 788 C C . LEU A 1 99 ? -4.625 12.635 9.021 1.00 95.12 99 LEU A C 1
ATOM 790 O O . LEU A 1 99 ? -5.273 13.034 9.987 1.00 95.12 99 LEU A O 1
ATOM 794 N N . GLY A 1 100 ? -5.175 11.882 8.067 1.00 93.06 100 GLY A N 1
ATOM 795 C CA . GLY A 1 100 ? -6.582 11.481 8.083 1.00 93.06 100 GLY A CA 1
ATOM 796 C C . GLY A 1 100 ? -6.942 10.636 9.306 1.00 93.06 100 GLY A C 1
ATOM 797 O O . GLY A 1 100 ? -7.959 10.884 9.954 1.00 93.06 100 GLY A O 1
ATOM 798 N N . ASN A 1 101 ? -6.073 9.698 9.695 1.00 92.38 101 ASN A N 1
ATOM 799 C CA . ASN A 1 101 ? -6.257 8.918 10.920 1.00 92.38 101 ASN A CA 1
ATOM 800 C C . ASN A 1 101 ? -6.212 9.793 12.180 1.00 92.38 101 ASN A C 1
ATOM 802 O O . ASN A 1 101 ? -7.026 9.600 13.084 1.00 92.38 101 ASN A O 1
ATOM 806 N N . MET A 1 102 ? -5.309 10.777 12.232 1.00 93.94 102 MET A N 1
ATOM 807 C CA . MET A 1 102 ? -5.250 11.734 13.340 1.00 93.94 102 MET A CA 1
ATOM 808 C C . MET A 1 102 ? -6.529 12.574 13.438 1.00 93.94 102 MET A C 1
ATOM 810 O O . MET A 1 102 ? -7.068 12.720 14.534 1.00 93.94 102 MET A O 1
ATOM 814 N N . LEU A 1 103 ? -7.054 13.071 12.314 1.00 92.19 103 LEU A N 1
ATOM 815 C CA . 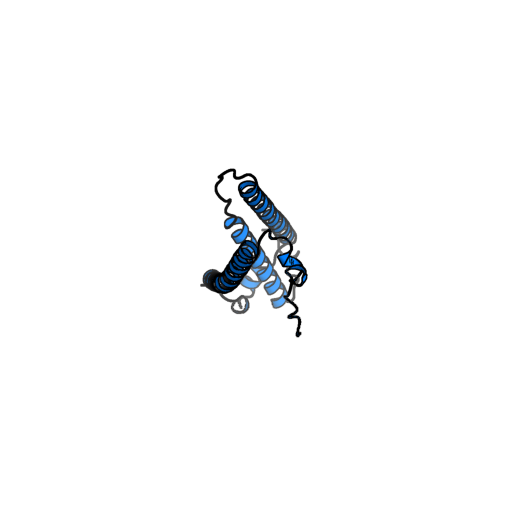LEU A 1 103 ? -8.317 13.819 12.279 1.00 92.19 103 LEU A CA 1
ATOM 816 C C . LEU A 1 103 ? -9.499 12.962 12.741 1.00 92.19 103 LEU A C 1
ATOM 818 O O . LEU A 1 103 ? -10.299 13.402 13.565 1.00 92.19 103 LEU A O 1
ATOM 822 N N . ASN A 1 104 ? -9.578 11.715 12.273 1.00 91.31 104 ASN A N 1
ATOM 823 C CA . ASN A 1 104 ? -10.606 10.772 12.709 1.00 91.31 104 ASN A CA 1
ATOM 824 C C . ASN A 1 104 ? -10.518 10.494 14.216 1.00 91.31 104 ASN A C 1
ATOM 826 O O . ASN A 1 104 ? -11.538 10.470 14.905 1.00 91.31 104 ASN A O 1
ATOM 830 N N . GLN A 1 105 ? -9.308 10.338 14.755 1.00 91.25 105 GLN A N 1
ATOM 831 C CA . GLN A 1 105 ? -9.103 10.161 16.189 1.00 91.25 105 GLN A CA 1
ATOM 832 C C . GLN A 1 105 ? -9.539 11.401 16.979 1.00 91.25 105 GLN A C 1
ATOM 834 O O . GLN A 1 105 ? -10.236 11.269 17.983 1.00 91.25 105 GLN A O 1
ATOM 839 N N . GLN A 1 106 ? -9.172 12.601 16.526 1.00 90.88 106 GLN A N 1
ATOM 840 C CA . GLN A 1 106 ? -9.577 13.857 17.161 1.00 90.88 106 GLN A CA 1
ATOM 841 C C . GLN A 1 106 ? -11.095 14.045 17.138 1.00 90.88 106 GLN A C 1
ATOM 843 O O . GLN A 1 106 ? -11.672 14.432 18.149 1.00 90.88 106 GLN A O 1
ATOM 848 N N . ASN A 1 107 ? -11.754 13.704 16.031 1.00 89.75 107 ASN A N 1
ATOM 849 C CA . ASN A 1 107 ? -13.209 13.743 15.919 1.00 89.75 107 ASN A CA 1
ATOM 850 C C . ASN A 1 107 ? -13.895 12.884 16.998 1.00 89.75 107 ASN A C 1
ATOM 852 O O . ASN A 1 107 ? -14.851 13.333 17.627 1.00 89.75 107 ASN A O 1
ATOM 856 N N . VAL A 1 108 ? -13.361 11.688 17.275 1.00 87.25 108 VAL A N 1
ATOM 857 C CA . VAL A 1 108 ? -13.850 10.819 18.359 1.00 87.25 108 VAL A CA 1
ATOM 858 C C . VAL A 1 108 ? -13.536 11.410 19.734 1.00 87.25 108 VAL A C 1
ATOM 860 O O . VAL A 1 108 ? -14.425 11.504 20.577 1.00 87.25 108 VAL A O 1
ATOM 863 N N . VAL A 1 109 ? -12.289 11.831 19.968 1.00 91.12 109 VAL A N 1
ATOM 864 C CA . VAL A 1 109 ? -11.833 12.354 21.270 1.00 91.12 109 VAL A CA 1
ATOM 865 C C . VAL A 1 109 ? -12.612 13.604 21.680 1.00 91.12 109 VAL A C 1
ATOM 867 O O . VAL A 1 109 ? -12.999 13.727 22.839 1.00 91.12 109 VAL A O 1
ATOM 870 N N . TYR A 1 110 ? -12.875 14.506 20.737 1.00 91.25 110 TYR A N 1
ATOM 871 C CA . TYR A 1 110 ? -13.602 15.751 20.984 1.00 91.25 110 TYR A CA 1
ATOM 872 C C . TYR A 1 110 ? -15.108 15.646 20.712 1.00 91.25 110 TYR A C 1
ATOM 874 O O . TYR A 1 110 ? -15.816 16.632 20.885 1.00 91.25 110 TYR A O 1
ATOM 882 N N . SER A 1 111 ? -15.613 14.468 20.319 1.00 90.62 111 SER A N 1
ATOM 883 C CA . SER A 1 111 ? -17.034 14.235 20.011 1.00 90.62 111 SER A CA 1
ATOM 884 C C . SER A 1 111 ? -17.611 15.247 19.009 1.00 90.62 111 SER A C 1
ATOM 886 O O . SER A 1 111 ? -18.732 15.723 19.175 1.00 90.62 111 SER A O 1
ATOM 888 N N . LEU A 1 112 ? -16.846 15.584 17.963 1.00 86.12 112 LEU A N 1
ATOM 889 C CA . LEU A 1 112 ? -17.209 16.656 17.020 1.00 86.12 112 LEU A CA 1
ATOM 890 C C . LEU A 1 112 ? -18.367 16.271 16.086 1.00 86.12 112 LEU A C 1
ATOM 892 O O . LEU A 1 112 ? -18.927 17.137 15.421 1.00 86.12 112 LEU A O 1
ATOM 896 N N . GLY A 1 113 ? -18.721 14.984 16.011 1.00 87.81 113 GLY A N 1
ATOM 897 C CA . GLY A 1 113 ? -19.820 14.495 15.175 1.00 87.81 113 GLY A CA 1
ATOM 898 C C . GLY A 1 113 ? -19.556 14.614 13.671 1.00 87.81 113 GLY A C 1
ATOM 899 O O . GLY A 1 113 ? -20.495 14.557 12.880 1.00 87.81 113 GLY A O 1
ATOM 900 N N . LEU A 1 114 ? -18.296 14.783 13.261 1.00 87.12 114 LEU A N 1
ATOM 901 C CA . LEU A 1 114 ? -17.937 14.890 11.850 1.00 87.12 114 LEU A CA 1
ATOM 902 C C . LEU A 1 114 ? -18.010 13.512 11.169 1.00 87.12 114 LEU A C 1
ATOM 904 O O . LEU A 1 114 ? -17.773 12.487 11.820 1.00 87.12 114 LEU A O 1
ATOM 908 N N . PRO A 1 115 ? -18.289 13.452 9.857 1.00 87.50 115 PRO A N 1
ATOM 909 C CA . PRO A 1 115 ? -18.155 12.217 9.096 1.00 87.50 115 PRO A CA 1
ATOM 910 C C . PRO A 1 115 ? -16.727 11.662 9.174 1.00 87.50 115 PRO A C 1
ATOM 912 O O . PRO A 1 115 ? -15.755 12.417 9.130 1.00 87.50 115 PRO A O 1
ATOM 915 N N . VAL A 1 116 ? -16.592 10.335 9.263 1.00 87.44 116 VAL A N 1
ATOM 916 C CA . VAL A 1 116 ? -15.279 9.676 9.224 1.00 87.44 116 VAL A CA 1
ATOM 917 C C . VAL A 1 116 ? -14.656 9.879 7.849 1.00 87.44 116 VAL A C 1
ATOM 919 O O . VAL A 1 116 ? -15.251 9.512 6.831 1.00 87.44 116 VAL A O 1
ATOM 922 N N . LEU A 1 117 ? -13.442 10.424 7.825 1.00 88.12 117 LEU A N 1
ATOM 923 C CA . LEU A 1 117 ? -12.678 10.590 6.602 1.00 88.12 117 LEU A CA 1
ATOM 924 C C . LEU A 1 117 ? -12.273 9.212 6.072 1.00 88.12 117 LEU A C 1
ATOM 926 O O . LEU A 1 117 ? -11.521 8.478 6.720 1.00 88.12 117 LEU A O 1
ATOM 930 N N . GLN A 1 118 ? -12.792 8.868 4.896 1.00 89.50 118 GLN A N 1
ATOM 931 C CA . GLN A 1 118 ? -12.488 7.618 4.210 1.00 89.50 118 GLN A CA 1
ATOM 932 C C . GLN A 1 118 ? -11.142 7.745 3.491 1.00 89.50 118 GLN A C 1
ATOM 934 O O . GLN A 1 118 ? -10.952 8.630 2.663 1.00 89.50 118 GLN A O 1
ATOM 939 N N . LEU A 1 119 ? -10.212 6.839 3.791 1.00 89.31 119 LEU A N 1
ATOM 940 C CA . LEU A 1 119 ? -8.861 6.812 3.211 1.00 89.31 119 LEU A CA 1
ATOM 941 C C . LEU A 1 119 ? -8.708 5.745 2.113 1.00 89.31 119 LEU A C 1
ATOM 943 O O . LEU A 1 119 ? -7.597 5.336 1.782 1.00 89.31 119 LEU A O 1
ATOM 947 N N . SER A 1 120 ? -9.823 5.278 1.546 1.00 86.31 120 SER A N 1
ATOM 948 C CA . SER A 1 120 ? -9.852 4.202 0.549 1.00 86.31 120 SER A CA 1
ATOM 949 C C . SER A 1 120 ? -9.107 4.558 -0.740 1.00 86.31 120 SER A C 1
ATOM 951 O O . SER A 1 120 ? -8.425 3.703 -1.299 1.00 86.31 120 SER A O 1
ATOM 953 N N . GLU A 1 121 ? -9.184 5.812 -1.188 1.00 85.12 121 GLU A N 1
ATOM 954 C CA . GLU A 1 121 ? -8.471 6.276 -2.383 1.00 85.12 121 GLU A CA 1
ATOM 955 C C . GLU A 1 121 ? -6.957 6.360 -2.147 1.00 85.12 121 GLU A C 1
ATOM 957 O O . GLU A 1 121 ? -6.177 5.888 -2.968 1.00 85.12 121 GLU A O 1
ATOM 962 N N . ALA A 1 122 ? -6.533 6.861 -0.982 1.00 86.44 122 ALA A N 1
ATOM 963 C CA . ALA A 1 122 ? -5.124 6.864 -0.590 1.00 86.44 122 ALA A CA 1
ATOM 964 C C . ALA A 1 122 ? -4.558 5.432 -0.540 1.00 86.44 122 ALA A C 1
ATOM 966 O O . ALA A 1 122 ? -3.481 5.167 -1.071 1.00 86.44 122 ALA A O 1
ATOM 967 N N . ALA A 1 123 ? -5.311 4.483 0.027 1.00 86.69 123 ALA A N 1
ATOM 968 C CA . ALA A 1 123 ? -4.929 3.072 0.036 1.00 86.69 123 ALA A CA 1
ATOM 969 C C . ALA A 1 123 ? -4.830 2.484 -1.385 1.00 86.69 123 ALA A C 1
ATOM 971 O O . ALA A 1 123 ? -3.848 1.821 -1.711 1.00 86.69 123 ALA A O 1
ATOM 972 N N . ARG A 1 124 ? -5.797 2.784 -2.260 1.00 86.38 124 ARG A N 1
ATOM 973 C CA . ARG A 1 124 ? -5.801 2.328 -3.660 1.00 86.38 124 ARG A CA 1
ATOM 974 C C . ARG A 1 124 ? -4.605 2.859 -4.450 1.00 86.38 124 ARG A C 1
ATOM 976 O O . ARG A 1 124 ? -3.991 2.116 -5.212 1.00 86.38 124 ARG A O 1
ATOM 983 N N . GLN A 1 125 ? -4.263 4.132 -4.273 1.00 88.88 125 GLN A N 1
ATOM 984 C CA . GLN A 1 125 ? -3.106 4.731 -4.938 1.00 88.88 125 GLN A CA 1
ATOM 985 C C . GLN A 1 125 ? -1.792 4.129 -4.437 1.00 88.88 125 GLN A C 1
ATOM 987 O O . GLN A 1 125 ? -0.908 3.850 -5.248 1.00 88.88 125 GLN A O 1
ATOM 992 N N . LEU A 1 126 ? -1.683 3.864 -3.130 1.00 90.94 126 LEU A N 1
ATOM 993 C CA . LEU A 1 126 ? -0.524 3.184 -2.555 1.00 90.94 126 LEU A CA 1
ATOM 994 C C . LEU A 1 126 ? -0.337 1.785 -3.159 1.00 90.94 126 LEU A C 1
ATOM 996 O O . LEU A 1 126 ? 0.762 1.448 -3.587 1.00 90.94 126 LEU A O 1
ATOM 1000 N N . GLU A 1 127 ? -1.419 1.016 -3.283 1.00 88.69 127 GLU A N 1
ATOM 1001 C CA . GLU A 1 127 ? -1.399 -0.309 -3.917 1.00 88.69 127 GLU A CA 1
ATOM 1002 C C . GLU A 1 127 ? -0.961 -0.247 -5.386 1.00 88.69 127 GLU A C 1
ATOM 1004 O O . GLU A 1 127 ? -0.182 -1.086 -5.840 1.00 88.69 127 GLU A O 1
ATOM 1009 N N . GLY A 1 128 ? -1.419 0.762 -6.133 1.00 89.62 128 GLY A N 1
ATOM 1010 C CA . GLY A 1 128 ? -0.993 0.977 -7.517 1.00 89.62 128 GLY A CA 1
ATOM 1011 C C . GLY A 1 128 ? 0.498 1.313 -7.644 1.00 89.62 128 GLY A C 1
ATOM 1012 O O . GLY A 1 128 ? 1.146 0.890 -8.603 1.00 89.62 128 GLY A O 1
ATOM 1013 N N . ILE A 1 129 ? 1.061 2.047 -6.680 1.00 91.81 129 ILE A N 1
ATOM 1014 C CA . ILE A 1 129 ? 2.504 2.322 -6.612 1.00 91.81 129 ILE A CA 1
ATOM 1015 C C . ILE A 1 129 ? 3.274 1.041 -6.283 1.00 91.81 129 ILE A C 1
ATOM 1017 O O . ILE A 1 129 ? 4.227 0.711 -6.989 1.00 91.81 129 ILE A O 1
ATOM 1021 N N . ASP A 1 130 ? 2.841 0.297 -5.266 1.00 89.88 130 ASP A N 1
ATOM 1022 C CA . ASP A 1 130 ? 3.493 -0.946 -4.848 1.00 89.88 130 ASP A CA 1
ATOM 1023 C C . ASP A 1 130 ? 3.498 -1.982 -5.987 1.00 89.88 130 ASP A C 1
ATOM 1025 O O . ASP A 1 130 ? 4.496 -2.670 -6.210 1.00 89.88 130 ASP A O 1
ATOM 1029 N N . GLU A 1 131 ? 2.426 -2.045 -6.781 1.00 89.38 131 GLU A N 1
ATOM 1030 C CA . GLU A 1 131 ? 2.363 -2.887 -7.976 1.00 89.38 131 GLU A CA 1
ATOM 1031 C C . GLU A 1 131 ? 3.363 -2.458 -9.059 1.00 89.38 131 GLU A C 1
ATOM 1033 O O . GLU A 1 131 ? 4.035 -3.313 -9.641 1.00 89.38 131 GLU A O 1
ATOM 1038 N N . LYS A 1 132 ? 3.495 -1.154 -9.334 1.00 90.75 132 LYS A N 1
ATOM 1039 C CA . LYS A 1 132 ? 4.484 -0.641 -10.299 1.00 90.75 132 LYS A CA 1
ATOM 1040 C C . LYS A 1 132 ? 5.908 -0.982 -9.865 1.00 90.75 132 LYS A C 1
ATOM 1042 O O . LYS A 1 132 ? 6.695 -1.450 -10.685 1.00 90.75 132 LYS A O 1
ATOM 1047 N N . ILE A 1 133 ? 6.211 -0.831 -8.576 1.00 90.12 133 ILE A N 1
ATOM 1048 C CA . ILE A 1 133 ? 7.507 -1.210 -8.001 1.00 90.12 133 ILE A CA 1
ATOM 1049 C C . ILE A 1 133 ? 7.733 -2.721 -8.151 1.00 90.12 133 ILE A C 1
ATOM 1051 O O . ILE A 1 133 ? 8.792 -3.145 -8.613 1.00 90.12 133 ILE A O 1
ATOM 1055 N N . ALA A 1 134 ? 6.737 -3.549 -7.825 1.00 89.50 134 ALA A N 1
ATOM 1056 C CA . ALA A 1 134 ? 6.839 -5.001 -7.958 1.00 89.50 134 ALA A CA 1
ATOM 1057 C C . ALA A 1 134 ? 7.082 -5.441 -9.413 1.00 89.50 134 ALA A C 1
ATOM 1059 O O . ALA A 1 134 ? 7.908 -6.326 -9.659 1.00 89.50 134 ALA A O 1
ATOM 1060 N N . ARG A 1 135 ? 6.412 -4.802 -10.381 1.00 90.75 135 ARG A N 1
ATOM 1061 C CA . ARG A 1 135 ? 6.624 -5.031 -11.820 1.00 90.75 135 ARG A CA 1
ATOM 1062 C C . ARG A 1 135 ? 8.032 -4.633 -12.259 1.00 90.75 135 ARG A C 1
ATOM 1064 O O . ARG A 1 135 ? 8.681 -5.433 -12.930 1.00 90.75 135 ARG A O 1
ATOM 1071 N N . ALA A 1 136 ? 8.531 -3.473 -11.831 1.00 90.94 136 ALA A N 1
ATOM 1072 C CA . ALA A 1 136 ? 9.892 -3.029 -12.131 1.00 90.94 136 ALA A CA 1
ATOM 1073 C C . ALA A 1 136 ? 10.944 -3.998 -11.568 1.00 90.94 136 ALA A C 1
ATOM 1075 O O . ALA A 1 136 ? 11.850 -4.427 -12.283 1.00 90.94 136 ALA A O 1
ATOM 1076 N N . VAL A 1 137 ? 10.783 -4.434 -10.312 1.00 90.31 137 VAL A N 1
ATOM 1077 C CA . VAL A 1 137 ? 11.665 -5.429 -9.675 1.00 90.31 137 VAL A CA 1
ATOM 1078 C C . VAL A 1 137 ? 11.625 -6.766 -10.416 1.00 90.31 137 VAL A C 1
ATOM 1080 O O . VAL A 1 137 ? 12.672 -7.378 -10.641 1.00 90.31 137 VAL A O 1
ATOM 1083 N N . TYR A 1 138 ? 10.438 -7.233 -10.810 1.00 90.94 138 TYR A N 1
ATOM 1084 C CA . TYR A 1 138 ? 10.298 -8.450 -11.608 1.00 90.94 138 TYR A CA 1
ATOM 1085 C C . TYR A 1 138 ? 11.003 -8.318 -12.963 1.00 90.94 138 TYR A C 1
ATOM 1087 O O . TYR A 1 138 ? 11.751 -9.216 -13.349 1.00 90.94 138 TYR A O 1
ATOM 1095 N N . ALA A 1 139 ? 10.818 -7.192 -13.651 1.00 89.38 139 ALA A N 1
ATOM 1096 C CA . ALA A 1 139 ? 11.444 -6.910 -14.935 1.00 89.38 139 ALA A CA 1
ATOM 1097 C C . ALA A 1 139 ? 12.973 -6.886 -14.847 1.00 89.38 139 ALA A C 1
ATOM 1099 O O . ALA A 1 139 ? 13.638 -7.579 -15.622 1.00 89.38 139 ALA A O 1
ATOM 1100 N N . GLY A 1 140 ? 13.526 -6.189 -13.850 1.00 88.94 140 GLY A N 1
ATOM 1101 C CA . GLY A 1 140 ? 14.965 -6.173 -13.586 1.00 88.94 140 GLY A CA 1
ATOM 1102 C C . GLY A 1 140 ? 15.521 -7.578 -13.341 1.00 88.94 140 GLY A C 1
ATOM 1103 O O . GLY A 1 140 ? 16.501 -7.983 -13.966 1.00 88.94 140 GLY A O 1
ATOM 1104 N N . ARG A 1 141 ? 14.836 -8.390 -12.520 1.00 89.88 141 ARG A N 1
ATOM 1105 C CA . ARG A 1 141 ? 15.226 -9.792 -12.275 1.00 89.88 141 ARG A CA 1
ATOM 1106 C C . ARG A 1 141 ? 15.170 -10.648 -13.538 1.00 89.88 141 ARG A C 1
ATOM 1108 O O . ARG A 1 141 ? 16.098 -11.415 -13.786 1.00 89.88 141 ARG A O 1
ATOM 1115 N N . LYS A 1 142 ? 14.098 -10.537 -14.326 1.00 89.31 142 LYS A N 1
ATOM 1116 C CA . LYS A 1 142 ? 13.893 -11.355 -15.529 1.00 89.31 142 LYS A CA 1
ATOM 1117 C C . LYS A 1 142 ? 14.904 -11.027 -16.624 1.00 89.31 142 LYS A C 1
ATOM 1119 O O . LYS A 1 142 ? 15.418 -11.938 -17.265 1.00 89.31 142 LYS A O 1
ATOM 1124 N N . MET A 1 143 ? 15.210 -9.746 -16.807 1.00 87.56 143 MET A N 1
ATOM 1125 C CA . MET A 1 143 ? 16.145 -9.277 -17.832 1.00 87.56 143 MET A CA 1
ATOM 1126 C C . MET A 1 143 ? 17.597 -9.188 -17.347 1.00 87.56 143 MET A C 1
ATOM 1128 O O . MET A 1 143 ? 18.479 -8.906 -18.150 1.00 87.56 143 MET A O 1
ATOM 1132 N N . LYS A 1 144 ? 17.861 -9.459 -16.060 1.00 89.00 144 LYS A N 1
ATOM 1133 C CA . LYS A 1 144 ? 19.182 -9.328 -15.418 1.00 89.00 144 LYS A CA 1
ATOM 1134 C C . LYS A 1 144 ? 19.765 -7.912 -15.532 1.00 89.00 144 LYS A C 1
ATOM 1136 O O . LYS A 1 144 ? 20.963 -7.742 -15.735 1.00 89.00 144 LYS A O 1
ATOM 1141 N N . VAL A 1 145 ? 18.908 -6.906 -15.381 1.00 88.75 145 VAL A N 1
ATOM 1142 C CA . VAL A 1 145 ? 19.261 -5.478 -15.409 1.00 88.75 145 VAL A CA 1
ATOM 1143 C C . VAL A 1 145 ? 18.784 -4.787 -14.135 1.00 88.75 145 VAL A C 1
ATOM 1145 O O . VAL A 1 145 ? 18.001 -5.347 -13.364 1.00 88.75 145 VAL A O 1
ATOM 1148 N N . ASN A 1 146 ? 19.249 -3.560 -13.904 1.00 87.75 146 ASN A N 1
ATOM 1149 C CA . ASN A 1 146 ? 18.737 -2.750 -12.806 1.00 87.75 146 ASN A CA 1
ATOM 1150 C C . ASN A 1 146 ? 17.253 -2.400 -13.076 1.00 87.75 146 ASN A C 1
ATOM 1152 O O . ASN A 1 146 ? 16.941 -1.956 -14.183 1.00 87.75 146 ASN A O 1
ATOM 1156 N N . PRO A 1 147 ? 16.325 -2.621 -12.117 1.00 84.88 147 PRO A N 1
ATOM 1157 C CA . PRO A 1 147 ? 14.924 -2.199 -12.241 1.00 84.88 147 PRO A CA 1
ATOM 1158 C C . PRO A 1 147 ? 14.764 -0.697 -12.511 1.00 84.88 147 PRO A C 1
ATOM 1160 O O . PRO A 1 147 ? 13.779 -0.298 -13.134 1.00 84.88 147 PRO A O 1
ATOM 1163 N N . VAL A 1 148 ? 15.734 0.104 -12.061 1.00 87.81 148 VAL A N 1
ATOM 1164 C CA . VAL A 1 148 ? 15.903 1.505 -12.447 1.00 87.81 148 VAL A CA 1
ATOM 1165 C C . VAL A 1 148 ? 16.968 1.562 -13.535 1.00 87.81 148 VAL A C 1
ATOM 1167 O O . VAL A 1 148 ? 18.113 1.183 -13.291 1.00 87.81 148 VAL A O 1
ATOM 1170 N N . SER A 1 149 ? 16.605 1.988 -14.739 1.00 77.94 149 SER A N 1
ATOM 1171 C CA . SER A 1 149 ? 17.518 1.994 -15.883 1.00 77.94 149 SER A CA 1
ATOM 1172 C C . SER A 1 149 ? 17.663 3.402 -16.448 1.00 77.94 149 SER A C 1
ATOM 1174 O O . SER A 1 149 ? 16.685 3.994 -16.897 1.00 77.94 149 SER A O 1
ATOM 1176 N N . ASP A 1 150 ? 18.901 3.902 -16.457 1.00 68.75 150 ASP A N 1
ATOM 1177 C CA . ASP A 1 150 ? 19.274 5.193 -17.057 1.00 68.75 150 ASP A CA 1
ATOM 1178 C C . ASP A 1 150 ? 19.137 5.173 -18.593 1.00 68.75 150 ASP A C 1
ATOM 1180 O O . ASP A 1 150 ? 18.964 6.209 -19.228 1.00 68.75 150 ASP A O 1
ATOM 1184 N N . ASP A 1 151 ? 19.172 3.977 -19.194 1.00 64.75 151 ASP A N 1
ATOM 1185 C CA . ASP A 1 151 ? 19.053 3.768 -20.642 1.00 64.75 151 ASP A CA 1
ATOM 1186 C C . ASP A 1 151 ? 17.610 3.923 -21.154 1.00 64.75 151 ASP A C 1
ATOM 1188 O O . ASP A 1 151 ? 17.363 3.962 -22.366 1.00 64.75 151 ASP A O 1
ATOM 1192 N N . LEU A 1 152 ? 16.633 3.987 -20.247 1.00 68.75 152 LEU A N 1
ATOM 1193 C CA . LEU A 1 152 ? 15.259 4.314 -20.593 1.00 68.75 152 LEU A CA 1
ATOM 1194 C C . LEU A 1 152 ? 15.173 5.817 -20.829 1.00 68.75 152 LEU A C 1
ATOM 1196 O O . LEU A 1 152 ? 15.252 6.615 -19.899 1.00 68.75 152 LEU A O 1
ATOM 1200 N N . LYS A 1 153 ? 14.975 6.215 -22.087 1.00 57.44 153 LYS A N 1
ATOM 1201 C CA . LYS A 1 153 ? 14.647 7.608 -22.393 1.00 57.44 153 LYS A CA 1
ATOM 1202 C C . LYS A 1 153 ? 13.377 7.994 -21.633 1.00 57.44 153 LYS A C 1
ATOM 1204 O O . LYS A 1 153 ? 12.373 7.287 -21.732 1.00 57.44 153 LYS A O 1
ATOM 1209 N N . ALA A 1 154 ? 13.419 9.118 -20.919 1.00 53.62 154 ALA A N 1
ATOM 1210 C CA . ALA A 1 154 ? 12.213 9.766 -20.425 1.00 53.62 154 ALA A CA 1
ATOM 1211 C C . ALA A 1 154 ? 11.337 10.109 -21.642 1.00 53.62 154 ALA A C 1
ATOM 1213 O O . ALA A 1 154 ? 11.752 10.889 -22.501 1.00 53.62 154 ALA A O 1
ATOM 1214 N N . ALA A 1 155 ? 10.201 9.423 -21.762 1.00 51.16 155 ALA A N 1
ATOM 1215 C CA . ALA A 1 155 ? 9.189 9.697 -22.777 1.00 51.16 155 ALA A CA 1
ATOM 1216 C C . ALA A 1 155 ? 8.384 10.947 -22.411 1.00 51.16 155 ALA A C 1
ATOM 1218 O O . ALA A 1 155 ? 8.129 11.139 -21.198 1.00 51.16 155 ALA A O 1
#

Organism: Neisseria subflava (NCBI:txid28449)

pLDDT: mean 79.88, std 14.39, range [35.53, 96.12]

Foldseek 3Di:
DDDPPDDDPVPDPPVQVVDPDPVRSVVVVVVVVVVVVVVVVVVVVVVVVVVVVVVVVCVPPDDLVVDPDLVVLVVLQAAPVRVVVLVVLLVVLVVVVVVLVVVQVVCVVVVVVDDRDDSVVSVVVNVVSVVSVVSLVSSCVVVVHHSHDNPDPDD

Secondary structure (DSSP, 8-state):
--------GGGS-GGGTTSSSHHHHHHHHHHHHHHHHHHHHHHHHHHHHHHHHHHHHHTTPPPGGG---HHHHHTT-B-HHHHHHHHHHHHHHHHHHHHHHHHHHHHHHTT--PPP---HHHHHHHHHHHHHHHHHHHHHHHHTS-SB-TTS---

Radius of gyration: 27.66 Å; chains: 1; bounding box: 40×42×93 Å